Protein AF-A0A251TGL2-F1 (afdb_monomer_lite)

Organism: Helianthus annuus (NCBI:txid4232)

Structure (mmCIF, N/CA/C/O backbone):
data_AF-A0A251TGL2-F1
#
_entry.id   AF-A0A251TGL2-F1
#
loop_
_atom_site.group_PDB
_atom_site.id
_atom_site.type_symbol
_atom_site.label_atom_id
_atom_site.label_alt_id
_atom_site.label_comp_id
_atom_site.label_asym_id
_atom_site.label_entity_id
_atom_site.label_seq_id
_atom_site.pdbx_PDB_ins_code
_atom_site.Cartn_x
_atom_site.Cartn_y
_atom_site.Cartn_z
_atom_site.occupancy
_atom_site.B_iso_or_equiv
_atom_site.auth_seq_id
_atom_site.auth_comp_id
_atom_site.auth_asym_id
_atom_site.auth_atom_id
_atom_site.pdbx_PDB_model_num
ATOM 1 N N . MET A 1 1 ? -8.179 8.250 14.238 1.00 62.19 1 MET A N 1
ATOM 2 C CA . MET A 1 1 ? -9.215 8.355 15.293 1.00 62.19 1 MET A CA 1
ATOM 3 C C . MET A 1 1 ? -10.499 8.776 14.614 1.00 62.19 1 MET A C 1
ATOM 5 O O . MET A 1 1 ? -10.402 9.559 13.683 1.00 62.19 1 MET A O 1
ATOM 9 N N . MET A 1 2 ? -11.648 8.251 15.041 1.00 81.25 2 MET A N 1
ATOM 10 C CA . MET A 1 2 ? -12.937 8.685 14.493 1.00 81.25 2 MET A CA 1
ATOM 11 C C . MET A 1 2 ? -13.256 10.126 14.936 1.00 81.25 2 MET A C 1
ATOM 13 O O . MET A 1 2 ? -12.624 10.631 15.867 1.00 81.25 2 MET A O 1
ATOM 17 N N . ASN A 1 3 ? -14.250 10.773 14.320 1.00 84.31 3 ASN A N 1
AT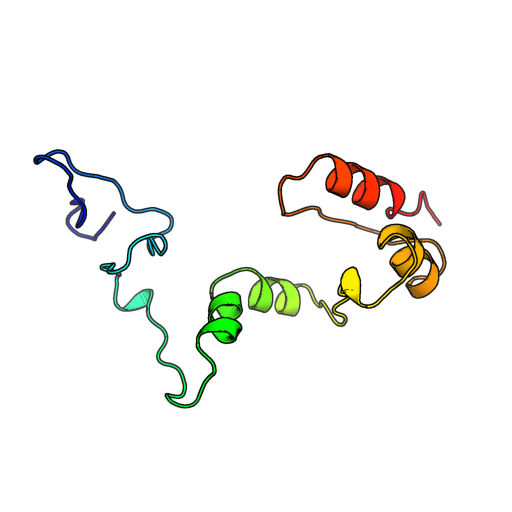OM 18 C CA . ASN A 1 3 ? -14.673 12.150 14.649 1.00 84.31 3 ASN A CA 1
ATOM 19 C C . ASN A 1 3 ? -14.965 12.381 16.145 1.00 84.31 3 ASN A C 1
ATOM 21 O O . ASN A 1 3 ? -14.749 13.474 16.661 1.00 84.31 3 ASN A O 1
ATOM 25 N N . ASP A 1 4 ? -15.405 11.348 16.868 1.00 91.50 4 ASP A N 1
ATOM 26 C CA . ASP A 1 4 ? -15.658 11.395 18.314 1.00 91.50 4 ASP A CA 1
ATOM 27 C C . ASP A 1 4 ? -14.404 11.175 19.181 1.00 91.50 4 ASP A C 1
ATOM 29 O O . ASP A 1 4 ? -14.510 11.042 20.401 1.00 91.50 4 ASP A O 1
ATOM 33 N N . LYS A 1 5 ? -13.220 11.102 18.562 1.00 86.75 5 LYS A N 1
ATOM 34 C CA . LYS A 1 5 ? -11.919 10.803 19.185 1.00 86.75 5 LYS A CA 1
ATOM 35 C C . LYS A 1 5 ? -11.875 9.474 19.949 1.00 86.75 5 LYS A C 1
ATOM 37 O O . LYS A 1 5 ? -10.952 9.247 20.730 1.00 86.75 5 LYS A O 1
ATOM 42 N N . LYS A 1 6 ? -12.829 8.568 19.720 1.00 90.62 6 LYS A N 1
ATOM 43 C CA . LYS A 1 6 ? -12.847 7.236 20.338 1.00 90.62 6 LYS A CA 1
ATOM 44 C C . LYS A 1 6 ? -12.359 6.178 19.353 1.00 90.62 6 LYS A C 1
ATOM 46 O O . LYS A 1 6 ? -12.411 6.348 18.133 1.00 90.62 6 LYS A O 1
ATOM 51 N N . SER A 1 7 ? -11.890 5.056 19.896 1.00 93.06 7 SER A N 1
ATOM 52 C CA . SER A 1 7 ? -11.612 3.868 19.092 1.00 93.06 7 SER A CA 1
ATOM 53 C C . SER A 1 7 ? -12.877 3.037 18.851 1.00 93.06 7 SER A C 1
ATOM 55 O O . SER A 1 7 ? -13.906 3.223 19.503 1.00 93.06 7 SER A O 1
ATOM 57 N N . ARG A 1 8 ? -12.789 2.124 17.884 1.00 95.62 8 ARG A N 1
ATOM 58 C CA . ARG A 1 8 ? -13.757 1.050 17.618 1.00 95.62 8 ARG A CA 1
ATOM 59 C C . ARG A 1 8 ? -13.174 -0.337 17.895 1.00 95.62 8 ARG A C 1
ATOM 61 O O . ARG A 1 8 ? -13.862 -1.328 17.706 1.00 95.62 8 ARG A O 1
ATOM 68 N N . PHE A 1 9 ? -11.935 -0.386 18.377 1.00 95.88 9 PHE A N 1
ATOM 69 C CA . PHE A 1 9 ? -11.250 -1.602 18.786 1.00 95.88 9 PHE A CA 1
ATOM 70 C C . PHE A 1 9 ? -10.939 -1.541 20.278 1.00 95.88 9 PHE A C 1
ATOM 72 O O . PHE A 1 9 ? -10.505 -0.504 20.792 1.00 95.88 9 PHE A O 1
ATOM 79 N N . SER A 1 10 ? -11.131 -2.659 20.966 1.00 95.88 10 SER A N 1
ATOM 80 C CA . SER A 1 10 ? -10.698 -2.848 22.345 1.00 95.88 10 SER A CA 1
ATOM 81 C C . SER A 1 10 ? -10.367 -4.314 22.602 1.00 95.88 10 SER A C 1
ATOM 83 O O . SER A 1 10 ? -10.940 -5.210 21.984 1.00 95.88 10 SER A O 1
ATOM 85 N N . VAL A 1 11 ? -9.441 -4.558 23.525 1.00 96.00 11 VAL A N 1
ATOM 86 C CA . VAL A 1 11 ? -9.136 -5.893 24.055 1.00 96.00 11 VAL A CA 1
ATOM 87 C C . VAL A 1 11 ? -9.139 -5.784 25.571 1.00 96.00 11 VAL A C 1
ATOM 89 O O . VAL A 1 11 ? -8.472 -4.920 26.131 1.00 96.00 11 VAL A O 1
ATOM 92 N N . GLY A 1 12 ? -9.949 -6.606 26.243 1.00 95.00 12 GLY A N 1
ATOM 93 C CA . GLY A 1 12 ? -10.071 -6.568 27.707 1.00 95.00 12 GLY A CA 1
ATOM 94 C C . GLY A 1 12 ? -10.535 -5.215 28.265 1.00 95.00 12 GLY A C 1
ATOM 95 O O . GLY A 1 12 ? -10.163 -4.847 29.371 1.00 95.00 12 GLY A O 1
ATOM 96 N N . GLY A 1 13 ? -11.299 -4.438 27.490 1.00 93.56 13 GLY A N 1
ATOM 97 C CA . GLY A 1 13 ? -11.720 -3.083 27.866 1.00 93.56 13 GLY A CA 1
ATOM 98 C C . GLY A 1 13 ? -10.675 -1.992 27.606 1.00 93.56 13 GLY A C 1
ATOM 99 O O . GLY A 1 13 ? -11.010 -0.810 27.667 1.00 93.56 13 GLY A O 1
ATOM 100 N N . THR A 1 14 ? -9.443 -2.349 27.238 1.00 95.12 14 THR A N 1
ATOM 101 C CA . THR A 1 14 ? -8.410 -1.391 26.831 1.00 95.12 14 THR A CA 1
ATOM 102 C C . THR A 1 14 ? -8.584 -1.015 25.354 1.00 95.12 14 THR A C 1
ATOM 104 O O . THR A 1 14 ? -8.613 -1.911 24.507 1.00 95.12 14 THR A O 1
ATOM 107 N N . PRO A 1 15 ? -8.701 0.279 25.000 1.00 95.12 15 PRO A N 1
ATOM 108 C CA . PRO A 1 15 ? -8.819 0.712 23.608 1.00 95.12 15 PRO A CA 1
ATOM 109 C C . PRO A 1 15 ? -7.554 0.425 22.786 1.00 95.12 15 PRO A C 1
ATOM 111 O O . PRO A 1 15 ? -6.444 0.696 23.239 1.00 95.12 15 PRO A O 1
ATOM 114 N N . ILE A 1 16 ? -7.728 -0.041 21.548 1.00 94.81 16 ILE A N 1
ATOM 115 C CA . ILE A 1 16 ? -6.654 -0.184 20.549 1.00 94.81 16 ILE A CA 1
ATOM 116 C C . ILE A 1 16 ? -6.828 0.914 19.508 1.00 94.81 16 ILE A C 1
ATOM 118 O O . ILE A 1 16 ? -7.925 1.092 18.996 1.00 94.81 16 ILE A O 1
ATOM 122 N N . TYR A 1 17 ? -5.786 1.671 19.179 1.00 92.62 17 TYR A N 1
ATOM 123 C CA . TYR A 1 17 ? -5.909 2.771 18.220 1.00 92.62 17 TYR A CA 1
ATOM 124 C C . TYR A 1 17 ? -6.045 2.288 16.773 1.00 92.62 17 TYR A C 1
ATOM 126 O O . TYR A 1 17 ? -5.516 1.254 16.382 1.00 92.62 17 TYR A O 1
ATOM 134 N N . HIS A 1 18 ? -6.747 3.087 15.969 1.00 91.81 18 HIS A N 1
ATOM 135 C CA . HIS A 1 18 ? -6.817 2.900 14.520 1.00 91.81 18 HIS A CA 1
ATOM 136 C C . HIS A 1 18 ? -5.498 3.288 13.851 1.00 91.81 18 HIS A C 1
ATOM 138 O O . HIS A 1 18 ? -4.887 4.284 14.245 1.00 91.81 18 HIS A O 1
ATOM 144 N N . PHE A 1 19 ? -5.128 2.577 12.787 1.00 90.06 19 PHE A N 1
ATOM 145 C CA . PHE A 1 19 ? -3.973 2.892 11.944 1.00 90.06 19 PHE A CA 1
ATOM 146 C C . PHE A 1 19 ? -4.436 3.382 10.569 1.00 90.06 19 PHE A C 1
ATOM 148 O O . PHE A 1 19 ? -5.348 2.796 9.984 1.00 90.06 19 PHE A O 1
ATOM 155 N N . THR A 1 20 ? -3.858 4.500 10.108 1.00 90.00 20 THR A N 1
ATOM 156 C CA . THR A 1 20 ? -4.122 5.146 8.799 1.00 90.00 20 THR A CA 1
ATOM 157 C C . THR A 1 20 ? -5.602 5.317 8.422 1.00 90.00 20 THR A C 1
ATOM 159 O O . THR A 1 20 ? -5.940 5.428 7.252 1.00 90.00 20 THR A O 1
ATOM 162 N N . GLY A 1 21 ? -6.509 5.333 9.406 1.00 86.88 21 GLY A N 1
ATOM 163 C CA . GLY A 1 21 ? -7.953 5.469 9.183 1.00 86.88 21 GLY A CA 1
ATOM 164 C C . GLY A 1 21 ? -8.656 4.223 8.628 1.00 86.88 21 GLY A C 1
ATOM 165 O O . GLY A 1 21 ? -9.870 4.264 8.468 1.00 86.88 21 GLY A O 1
ATOM 166 N N . THR A 1 22 ? -7.936 3.121 8.386 1.00 90.12 22 THR A N 1
ATOM 167 C CA . THR A 1 22 ? -8.488 1.905 7.755 1.00 90.12 22 THR A CA 1
ATOM 168 C C . THR A 1 22 ? -8.391 0.669 8.642 1.00 90.12 22 THR A C 1
ATOM 170 O O . THR A 1 22 ? -9.359 -0.082 8.744 1.00 90.12 22 THR A O 1
ATOM 173 N N . SER A 1 23 ? -7.261 0.467 9.330 1.00 92.94 23 SER A N 1
ATOM 174 C CA . SER A 1 23 ? -7.034 -0.667 10.240 1.00 92.94 23 SER A CA 1
ATOM 175 C C . SER A 1 23 ? -7.344 -2.039 9.607 1.00 92.94 23 SER A C 1
ATOM 177 O O . SER A 1 23 ? -8.051 -2.858 10.191 1.00 92.94 23 SER A O 1
ATOM 179 N N . THR A 1 24 ? -6.831 -2.294 8.399 1.00 92.12 24 THR A N 1
ATOM 180 C CA . THR A 1 24 ? -7.193 -3.461 7.564 1.00 92.12 24 THR A CA 1
ATOM 181 C C . THR A 1 24 ? -6.719 -4.820 8.090 1.00 92.12 24 THR A C 1
ATOM 183 O O . THR A 1 24 ? -7.155 -5.851 7.589 1.00 92.12 24 THR A O 1
ATOM 186 N N . PHE A 1 25 ? -5.870 -4.862 9.122 1.00 93.38 25 PHE A N 1
ATOM 187 C CA . PHE A 1 25 ? -5.380 -6.103 9.746 1.00 93.38 25 PHE A CA 1
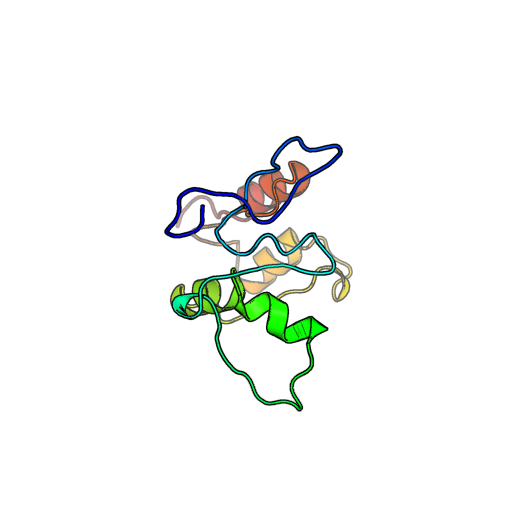ATOM 188 C C . PHE A 1 25 ? -6.342 -6.681 10.799 1.00 93.38 25 PHE A C 1
ATOM 190 O O . PHE A 1 25 ? -5.927 -7.309 11.770 1.00 93.38 25 PHE A O 1
ATOM 197 N N . SER A 1 26 ? -7.640 -6.466 10.605 1.00 91.75 26 SER A N 1
ATOM 198 C CA . SER A 1 26 ? -8.728 -7.039 11.390 1.00 91.75 26 SER A CA 1
ATOM 199 C C . SER A 1 26 ? -9.789 -7.560 10.426 1.00 91.75 26 SER A C 1
ATOM 201 O O . SER A 1 26 ? -10.048 -6.938 9.399 1.00 91.75 26 SER A O 1
ATOM 203 N N . GLN A 1 27 ? -10.437 -8.680 10.763 1.00 93.81 27 GLN A N 1
ATOM 204 C CA . GLN A 1 27 ? -11.520 -9.245 9.940 1.00 93.81 27 GLN A CA 1
ATOM 205 C C . GLN A 1 27 ? -12.683 -8.261 9.747 1.00 93.81 27 GLN A C 1
ATOM 207 O O . GLN A 1 27 ? -13.376 -8.311 8.735 1.00 93.81 27 GLN A O 1
ATOM 212 N N . TYR A 1 28 ? -12.878 -7.361 10.712 1.00 95.25 28 TYR A N 1
ATOM 213 C CA . TYR A 1 28 ? -13.855 -6.282 10.652 1.00 95.25 28 TYR A CA 1
ATOM 214 C C . TYR A 1 28 ? -13.191 -4.971 11.050 1.00 95.25 28 TYR A C 1
ATOM 216 O O . 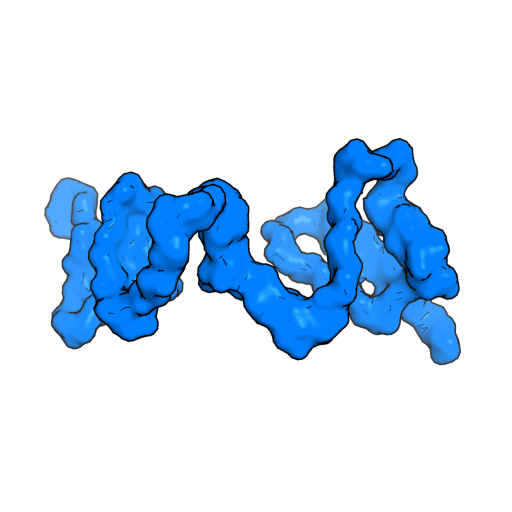TYR A 1 28 ? -12.400 -4.924 11.994 1.00 95.25 28 TYR A O 1
ATOM 224 N N . THR A 1 29 ? -13.544 -3.897 10.357 1.00 95.62 29 THR A N 1
ATOM 225 C CA . THR A 1 29 ? -13.088 -2.544 10.669 1.00 95.62 29 THR A CA 1
ATOM 226 C C . THR A 1 29 ? -14.242 -1.557 10.538 1.00 95.62 29 THR A C 1
ATOM 228 O O . THR A 1 29 ? -15.261 -1.848 9.912 1.00 95.62 29 THR A O 1
ATOM 231 N N . VAL A 1 30 ? -14.085 -0.390 11.154 1.00 95.06 30 VAL A N 1
ATOM 232 C CA . VAL A 1 30 ? -15.027 0.726 11.069 1.00 95.06 30 VAL A CA 1
ATOM 233 C C . VAL A 1 30 ? -14.257 1.922 10.538 1.00 95.06 30 VAL A C 1
ATOM 235 O O . VAL A 1 30 ? -13.277 2.344 11.151 1.00 95.06 30 VAL A O 1
ATOM 238 N N . VAL A 1 31 ? -14.710 2.459 9.412 1.00 92.94 31 VAL A N 1
ATOM 239 C CA . VAL A 1 31 ? -14.064 3.563 8.696 1.00 92.94 31 VAL A CA 1
ATOM 240 C C . VAL A 1 31 ? -15.044 4.717 8.505 1.00 92.94 31 VAL A C 1
ATOM 242 O O . VAL A 1 31 ? -16.255 4.534 8.640 1.00 92.94 31 VAL A O 1
ATOM 245 N N . HIS A 1 32 ? -14.518 5.902 8.197 1.00 91.81 32 HIS A N 1
ATOM 246 C CA . HIS A 1 32 ? -15.350 7.008 7.737 1.00 91.81 32 HIS A CA 1
ATOM 247 C C . HIS A 1 32 ? -15.878 6.726 6.328 1.00 91.81 32 HIS A C 1
ATOM 249 O O . HIS A 1 32 ? -15.207 6.073 5.530 1.00 91.81 32 HIS A O 1
ATOM 255 N N . ASP A 1 33 ? -17.067 7.233 6.023 1.00 91.88 33 ASP A N 1
ATOM 256 C CA . ASP A 1 33 ? -17.682 7.160 4.695 1.00 91.88 33 ASP A CA 1
ATOM 257 C C . ASP A 1 33 ? -16.795 7.786 3.609 1.00 91.88 33 ASP A C 1
ATOM 259 O O . ASP A 1 33 ? -16.645 7.206 2.536 1.00 91.88 33 ASP A O 1
ATOM 263 N N . GLU A 1 34 ? -16.112 8.889 3.923 1.00 91.00 34 GLU A N 1
ATOM 264 C CA . GLU A 1 34 ? -15.117 9.532 3.049 1.00 91.00 34 GLU A CA 1
ATOM 265 C C . GLU A 1 34 ? -13.912 8.633 2.707 1.00 91.00 34 GLU A C 1
ATOM 267 O O . GLU A 1 34 ? -13.223 8.861 1.717 1.00 91.00 34 GLU A O 1
ATOM 272 N N . SER A 1 35 ? -13.655 7.594 3.509 1.00 89.62 35 SER A N 1
ATOM 273 C CA . SER A 1 35 ? -12.579 6.618 3.284 1.00 89.62 35 SER A CA 1
ATOM 274 C C . SER A 1 35 ? -13.043 5.385 2.497 1.00 89.62 35 SER A C 1
ATOM 276 O O . SER A 1 35 ? -12.268 4.443 2.323 1.00 89.62 35 SER A O 1
ATOM 278 N N . VAL A 1 36 ? -14.300 5.352 2.036 1.00 91.88 36 VAL A N 1
ATOM 279 C CA . VAL A 1 36 ? -14.880 4.216 1.310 1.00 91.88 36 VAL A CA 1
ATOM 280 C C . VAL A 1 36 ? -15.108 4.582 -0.149 1.00 91.88 36 VAL A C 1
ATOM 282 O O . VAL A 1 36 ? -15.851 5.500 -0.477 1.00 91.88 36 VAL A O 1
ATOM 285 N N . THR A 1 37 ? -14.535 3.787 -1.049 1.00 92.56 37 THR A N 1
ATOM 286 C CA . THR A 1 37 ? -14.858 3.841 -2.478 1.00 92.56 37 THR A CA 1
ATOM 287 C C . THR A 1 37 ? -15.624 2.586 -2.870 1.00 92.56 37 THR A C 1
ATOM 289 O O . THR A 1 37 ? -15.137 1.468 -2.701 1.00 92.56 37 THR A O 1
ATOM 292 N N . LYS A 1 38 ? -16.834 2.760 -3.407 1.00 93.38 38 LYS A N 1
ATOM 293 C CA . LYS A 1 38 ? -17.611 1.652 -3.968 1.00 93.38 38 LYS A CA 1
ATOM 294 C C . LYS A 1 38 ? -16.989 1.214 -5.295 1.00 93.38 38 LYS A C 1
ATOM 296 O O . LYS A 1 38 ? -16.800 2.036 -6.186 1.00 93.38 38 LYS A O 1
ATOM 301 N N . ILE A 1 39 ? -16.730 -0.082 -5.433 1.00 94.06 39 ILE A N 1
ATOM 302 C CA . ILE A 1 39 ? -16.187 -0.691 -6.654 1.00 94.06 39 ILE A CA 1
ATOM 303 C C . ILE A 1 39 ? -17.212 -1.617 -7.322 1.00 94.06 39 ILE A C 1
ATOM 305 O O . ILE A 1 39 ? -18.270 -1.903 -6.755 1.00 94.06 39 ILE A O 1
ATOM 309 N N . ASP A 1 40 ? -16.896 -2.082 -8.533 1.00 95.38 40 ASP A N 1
ATOM 310 C CA . ASP A 1 40 ? -17.687 -3.094 -9.240 1.00 95.38 40 ASP A CA 1
ATOM 311 C C . ASP A 1 40 ? -17.770 -4.387 -8.399 1.00 95.38 40 ASP A C 1
ATOM 313 O O . ASP A 1 40 ? -16.727 -4.919 -8.007 1.00 95.38 40 ASP A O 1
ATOM 317 N N . PRO A 1 41 ? -18.974 -4.930 -8.128 1.00 95.56 41 PRO A N 1
ATOM 318 C CA . PRO A 1 41 ? -19.131 -6.174 -7.371 1.00 95.56 41 PRO A CA 1
ATOM 319 C C . PRO A 1 41 ? -18.478 -7.404 -8.027 1.00 95.56 41 PRO A C 1
ATOM 321 O O . PRO A 1 41 ? -18.293 -8.413 -7.352 1.00 95.56 41 PRO A O 1
ATOM 324 N N . LYS A 1 42 ? -18.135 -7.350 -9.320 1.00 95.31 42 LYS A N 1
ATOM 325 C CA . LYS A 1 42 ? -17.424 -8.418 -10.046 1.00 95.31 42 LYS A CA 1
ATOM 326 C C . LYS A 1 42 ? -15.899 -8.303 -9.959 1.00 95.31 42 LYS A C 1
ATOM 328 O O . LYS A 1 42 ? -15.193 -9.152 -10.503 1.00 95.31 42 LYS A O 1
ATOM 333 N N . ALA A 1 43 ? -15.370 -7.252 -9.336 1.00 90.94 43 ALA A N 1
ATOM 334 C CA . ALA A 1 43 ? -13.933 -7.057 -9.226 1.00 90.94 43 ALA A CA 1
ATOM 335 C C . ALA A 1 43 ? -13.280 -8.114 -8.314 1.00 90.94 43 ALA A C 1
ATOM 337 O O . ALA A 1 43 ? -13.824 -8.506 -7.284 1.00 90.94 43 ALA A O 1
ATOM 338 N N . HIS A 1 44 ? -12.071 -8.550 -8.670 1.00 91.19 44 HIS A N 1
ATOM 339 C CA . HIS A 1 44 ? -11.311 -9.520 -7.881 1.00 91.19 44 HIS A CA 1
ATOM 340 C C . HIS A 1 44 ? -10.717 -8.838 -6.641 1.00 91.19 44 HIS A C 1
ATOM 342 O O . HIS A 1 44 ? -9.713 -8.128 -6.752 1.00 91.19 44 HIS A O 1
ATOM 348 N N . LEU A 1 45 ? -11.320 -9.062 -5.468 1.00 85.62 45 LEU A N 1
ATOM 349 C CA . LEU A 1 45 ? -10.975 -8.378 -4.210 1.00 85.62 45 LEU A CA 1
ATOM 350 C C . LEU A 1 45 ? -9.488 -8.490 -3.828 1.00 85.62 45 LEU A C 1
ATOM 352 O O . LEU A 1 45 ? -8.894 -7.516 -3.370 1.00 85.62 45 LEU A O 1
ATOM 356 N N . GLU A 1 46 ? -8.866 -9.636 -4.104 1.00 82.50 46 GLU A N 1
ATOM 357 C CA . GLU A 1 46 ? -7.444 -9.895 -3.824 1.00 82.50 46 GLU A CA 1
ATOM 358 C C . GLU A 1 46 ? -6.477 -9.051 -4.666 1.00 82.50 46 GLU A C 1
ATOM 360 O O . GLU A 1 46 ? -5.318 -8.892 -4.297 1.00 82.50 46 GLU A O 1
ATOM 365 N N . LYS A 1 47 ? -6.931 -8.508 -5.802 1.00 81.19 47 LYS A N 1
ATOM 366 C CA . LYS A 1 47 ? -6.109 -7.660 -6.681 1.00 81.19 47 LYS A CA 1
ATOM 367 C C . LYS A 1 47 ? -6.403 -6.182 -6.473 1.00 81.19 47 LYS A C 1
ATOM 369 O O . LYS A 1 47 ? -5.490 -5.361 -6.449 1.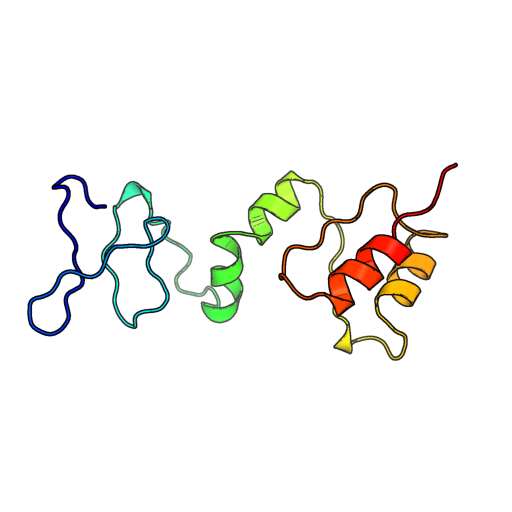00 81.19 47 LYS A O 1
ATOM 374 N N . VAL A 1 48 ? -7.678 -5.831 -6.317 1.00 85.25 48 VAL A N 1
ATOM 375 C CA . VAL A 1 48 ? -8.099 -4.428 -6.163 1.00 85.25 48 VAL A CA 1
ATOM 376 C C . VAL A 1 48 ? -7.694 -3.822 -4.824 1.00 85.25 48 VAL A C 1
ATOM 378 O O . VAL A 1 48 ? -7.617 -2.603 -4.732 1.00 85.25 48 VAL A O 1
ATOM 381 N N . CYS A 1 49 ? -7.367 -4.627 -3.809 1.00 83.06 49 CYS A N 1
ATOM 382 C CA . CYS A 1 49 ? -6.823 -4.118 -2.548 1.00 83.06 49 CYS A CA 1
ATOM 383 C C . CYS A 1 49 ? -5.520 -3.315 -2.745 1.00 83.06 49 CYS A C 1
ATOM 385 O O . CYS A 1 49 ? -5.270 -2.362 -2.008 1.00 83.06 49 CYS A O 1
ATOM 387 N N . LEU A 1 50 ? -4.737 -3.621 -3.789 1.00 83.81 50 LEU A N 1
ATOM 388 C CA . LEU A 1 50 ? -3.521 -2.883 -4.154 1.00 83.81 50 LEU A CA 1
ATOM 389 C C . LEU A 1 50 ? -3.813 -1.445 -4.613 1.00 83.81 50 LEU A C 1
ATOM 391 O O . LEU A 1 50 ? -2.934 -0.582 -4.550 1.00 83.81 50 LEU A O 1
ATOM 395 N N . LEU A 1 51 ? -5.052 -1.170 -5.040 1.00 85.75 51 LEU A N 1
ATOM 396 C CA . LEU A 1 51 ? -5.508 0.170 -5.404 1.00 85.75 51 LEU A CA 1
ATOM 397 C C . LEU A 1 51 ? -5.720 1.079 -4.186 1.00 85.75 51 LEU A C 1
ATOM 399 O O . LEU A 1 51 ? -5.897 2.275 -4.362 1.00 85.75 51 LEU A O 1
ATOM 403 N N . GLY A 1 52 ? -5.695 0.553 -2.959 1.00 83.00 52 GLY A N 1
ATOM 404 C CA . GLY A 1 52 ? -5.861 1.365 -1.749 1.00 83.00 52 GLY A CA 1
ATOM 405 C C . GLY A 1 52 ? -4.614 2.148 -1.323 1.00 83.00 52 GLY A C 1
ATOM 406 O O . GLY A 1 52 ? -4.696 2.933 -0.384 1.00 83.00 52 GLY A O 1
ATOM 407 N N . CYS A 1 53 ? -3.456 1.912 -1.952 1.00 83.62 53 CYS A N 1
ATOM 408 C CA . CYS A 1 53 ? -2.201 2.569 -1.580 1.00 83.62 53 CYS A CA 1
ATOM 409 C C . CYS A 1 53 ? -1.237 2.692 -2.774 1.00 83.62 53 CYS A C 1
ATOM 411 O O . CYS A 1 53 ? -1.308 3.657 -3.524 1.00 83.62 53 CYS A O 1
ATOM 413 N N . GLY A 1 54 ? -0.347 1.716 -2.977 1.00 77.25 54 GLY A N 1
ATOM 414 C CA . GLY A 1 54 ? 0.829 1.894 -3.833 1.00 77.25 54 GLY A CA 1
ATOM 415 C C . GLY A 1 54 ? 0.558 2.012 -5.335 1.00 77.25 54 GLY A C 1
ATOM 416 O O . GLY A 1 54 ? 1.284 2.728 -6.014 1.00 77.25 54 GLY A O 1
ATOM 417 N N . VAL A 1 55 ? -0.466 1.344 -5.880 1.00 82.25 55 VAL A N 1
ATOM 418 C CA . VAL A 1 55 ? -0.667 1.295 -7.344 1.00 82.25 55 VAL A CA 1
ATOM 419 C C . VAL A 1 55 ? -1.134 2.629 -7.944 1.00 82.25 55 VAL A C 1
ATOM 421 O O . VAL A 1 55 ? -0.559 3.028 -8.955 1.00 82.25 55 VAL A O 1
ATOM 424 N N . PRO A 1 56 ? -2.138 3.342 -7.394 1.00 82.06 56 PRO A N 1
ATOM 425 C CA . PRO A 1 56 ? -2.534 4.646 -7.920 1.00 82.06 56 PRO A CA 1
ATOM 426 C C . PRO A 1 56 ? -1.401 5.658 -7.816 1.00 82.06 56 PRO A C 1
ATOM 428 O O . PRO A 1 56 ? -1.088 6.306 -8.805 1.00 82.06 56 PRO A O 1
ATOM 431 N N . THR A 1 57 ? -0.712 5.705 -6.671 1.00 81.62 57 THR A N 1
ATOM 432 C CA . THR A 1 57 ? 0.458 6.570 -6.502 1.00 81.62 57 THR A CA 1
ATOM 433 C C . THR A 1 57 ? 1.529 6.236 -7.537 1.00 81.62 57 THR A C 1
ATOM 435 O O . THR A 1 57 ? 1.982 7.127 -8.239 1.00 81.62 57 THR A O 1
ATOM 438 N N . ALA A 1 58 ? 1.881 4.961 -7.722 1.00 78.06 58 ALA A N 1
ATOM 439 C CA . ALA A 1 58 ? 2.836 4.550 -8.751 1.00 78.06 58 ALA A CA 1
ATOM 440 C C . ALA A 1 58 ? 2.421 5.012 -10.161 1.00 78.06 58 ALA A C 1
ATOM 442 O O . ALA A 1 58 ? 3.254 5.517 -10.911 1.00 78.06 58 ALA A O 1
ATOM 443 N N . LYS A 1 59 ? 1.135 4.898 -10.515 1.00 82.62 59 LYS A N 1
ATOM 444 C CA . LYS A 1 59 ? 0.623 5.396 -11.801 1.00 82.62 59 LYS A CA 1
ATOM 445 C C . LYS A 1 59 ? 0.755 6.912 -11.937 1.00 82.62 59 LYS A C 1
ATOM 447 O O . LYS A 1 59 ? 1.173 7.368 -12.996 1.00 82.62 59 LYS A O 1
ATOM 452 N N . ASP A 1 60 ? 0.454 7.672 -10.888 1.00 83.25 60 ASP A N 1
ATOM 453 C CA . ASP A 1 60 ? 0.604 9.134 -10.888 1.00 83.25 60 ASP A CA 1
ATOM 454 C C . ASP A 1 60 ? 2.077 9.559 -11.013 1.00 83.25 60 ASP A C 1
ATOM 456 O O . ASP A 1 60 ? 2.386 10.558 -11.659 1.00 83.25 60 ASP A O 1
ATOM 460 N N . PHE A 1 61 ? 2.999 8.760 -10.468 1.00 79.56 61 PHE A N 1
ATOM 461 C CA . PHE A 1 61 ? 4.445 8.905 -10.673 1.00 79.56 61 PHE A CA 1
ATOM 462 C C . PHE A 1 61 ? 4.920 8.463 -12.071 1.00 79.56 61 PHE A C 1
ATOM 464 O O . PHE A 1 61 ? 6.110 8.554 -12.367 1.00 79.56 61 PHE A O 1
ATOM 471 N N . GLY A 1 62 ? 4.016 8.004 -12.942 1.00 85.25 62 GLY A N 1
ATOM 472 C CA . GLY A 1 62 ? 4.331 7.614 -14.313 1.00 85.25 62 GLY A CA 1
ATOM 473 C C . GLY A 1 62 ? 4.928 6.214 -14.448 1.00 85.25 62 GLY A C 1
ATOM 474 O O . GLY A 1 62 ? 5.610 5.951 -15.434 1.00 85.25 62 GLY A O 1
ATOM 475 N N . VAL A 1 63 ? 4.693 5.305 -13.493 1.00 84.25 63 VAL A N 1
ATOM 476 C CA . VAL A 1 63 ? 5.131 3.905 -13.625 1.00 84.25 63 VAL A CA 1
ATOM 477 C C . VAL A 1 63 ? 4.436 3.252 -14.822 1.00 84.25 63 VAL A C 1
ATOM 479 O O . VAL A 1 63 ? 3.211 3.118 -14.852 1.00 84.25 63 VAL A O 1
ATOM 482 N N . THR A 1 64 ? 5.235 2.825 -15.799 1.00 86.81 64 THR A N 1
ATOM 483 C CA . THR A 1 64 ? 4.768 2.203 -17.047 1.00 86.81 64 THR A CA 1
ATOM 484 C C . THR A 1 64 ? 4.888 0.683 -17.053 1.00 86.81 64 THR A C 1
ATOM 486 O O . THR A 1 64 ? 4.136 0.023 -17.761 1.00 86.81 64 THR A O 1
ATOM 489 N N . GLU A 1 65 ? 5.803 0.126 -16.260 1.00 85.81 65 GLU A N 1
ATOM 490 C CA . GLU A 1 65 ? 6.196 -1.284 -16.314 1.00 85.81 65 GLU A CA 1
ATOM 491 C C . GLU A 1 65 ? 6.126 -1.940 -14.931 1.00 85.81 65 GLU A C 1
ATOM 493 O O . GLU A 1 65 ? 6.434 -1.320 -13.911 1.00 85.81 65 GLU A O 1
ATOM 498 N N . PHE A 1 66 ? 5.755 -3.221 -14.903 1.00 87.81 66 PHE A N 1
ATOM 499 C CA . PHE A 1 66 ? 5.789 -4.059 -13.704 1.00 87.81 66 PHE A CA 1
ATOM 500 C C . PHE A 1 66 ? 6.669 -5.277 -13.966 1.00 87.81 66 PHE A C 1
ATOM 502 O O . PHE A 1 66 ? 6.416 -6.039 -14.894 1.00 87.81 66 PHE A O 1
ATOM 509 N N . VAL A 1 67 ? 7.669 -5.486 -13.111 1.00 88.62 67 VAL A N 1
ATOM 510 C CA . VAL A 1 67 ? 8.597 -6.619 -13.204 1.00 88.62 67 VAL A CA 1
ATOM 511 C C . VAL A 1 67 ? 8.416 -7.503 -11.979 1.00 88.62 67 VAL A C 1
ATOM 513 O O . VAL A 1 67 ? 8.573 -7.051 -10.844 1.00 88.62 67 VAL A O 1
ATOM 516 N N . ASN A 1 68 ? 8.079 -8.771 -12.198 1.00 90.06 68 ASN A N 1
ATOM 517 C CA . ASN A 1 68 ? 7.964 -9.763 -11.138 1.00 90.06 68 ASN A CA 1
ATOM 518 C C . ASN A 1 68 ? 9.253 -10.604 -11.088 1.00 90.06 68 ASN A C 1
ATOM 520 O O . ASN A 1 68 ? 9.529 -11.331 -12.039 1.00 90.06 68 ASN A O 1
ATOM 524 N N . PRO A 1 69 ? 10.018 -10.583 -9.978 1.00 87.69 69 PRO A N 1
ATOM 525 C CA . PRO A 1 69 ? 11.267 -11.338 -9.844 1.00 87.69 69 PRO A CA 1
ATOM 526 C C . PRO A 1 69 ? 11.165 -12.836 -10.153 1.00 87.69 69 PRO A C 1
ATOM 528 O O . PRO A 1 69 ? 12.161 -13.448 -10.509 1.00 87.69 69 PRO A O 1
ATOM 531 N N . LYS A 1 70 ? 9.979 -13.439 -9.991 1.00 91.00 70 LYS A N 1
ATOM 532 C CA . LYS A 1 70 ? 9.761 -14.876 -10.228 1.00 91.00 70 LYS A CA 1
ATOM 533 C C . LYS A 1 70 ? 9.688 -15.254 -11.705 1.00 91.00 70 LYS A C 1
ATOM 535 O O . LYS A 1 70 ? 9.771 -16.437 -12.013 1.00 91.00 70 LYS A O 1
ATOM 540 N N . ASP A 1 71 ? 9.531 -14.272 -12.587 1.00 94.31 71 ASP A N 1
ATOM 541 C CA . ASP A 1 71 ? 9.402 -14.496 -14.028 1.00 94.31 71 ASP A CA 1
ATOM 542 C C . ASP A 1 71 ? 10.776 -14.467 -14.732 1.00 94.31 71 ASP A C 1
ATOM 544 O O . ASP A 1 71 ? 10.856 -14.525 -15.958 1.00 94.31 71 ASP A O 1
ATOM 548 N N . HIS A 1 72 ? 11.869 -14.388 -13.960 1.00 92.00 72 HIS A N 1
ATOM 549 C CA . HIS A 1 72 ? 13.236 -14.277 -14.460 1.00 92.00 72 HIS A CA 1
ATOM 550 C C . HIS A 1 72 ? 14.203 -15.174 -13.676 1.00 92.00 72 HIS A C 1
ATOM 552 O O . HIS A 1 72 ? 14.143 -15.257 -12.453 1.00 92.00 72 HIS A O 1
ATOM 558 N N . ASP A 1 73 ? 15.164 -15.773 -14.382 1.00 94.31 73 ASP A N 1
ATOM 559 C CA . ASP A 1 73 ? 16.226 -16.589 -13.769 1.00 94.31 73 ASP A CA 1
ATOM 560 C C . ASP A 1 73 ? 17.391 -15.745 -13.220 1.00 94.31 73 ASP A C 1
ATOM 562 O O . ASP A 1 73 ? 18.215 -16.215 -12.433 1.00 94.31 73 ASP A O 1
ATOM 566 N N . LYS A 1 74 ? 17.488 -14.487 -13.662 1.00 92.62 74 LYS A N 1
ATOM 567 C CA . LYS A 1 74 ? 18.514 -13.536 -13.228 1.00 92.62 74 LYS A CA 1
ATOM 568 C C . LYS A 1 74 ? 18.051 -12.779 -11.978 1.00 92.62 74 LYS A C 1
ATOM 570 O O . LYS A 1 74 ? 16.855 -12.533 -11.825 1.00 92.62 74 LYS A O 1
ATOM 575 N N . PRO A 1 75 ? 18.982 -12.303 -11.130 1.00 90.31 75 PRO A N 1
ATOM 576 C CA . PRO A 1 75 ? 18.646 -11.351 -10.077 1.00 90.31 75 PRO A CA 1
ATOM 577 C C . PRO A 1 75 ? 17.925 -10.123 -10.649 1.00 90.31 75 PRO A C 1
ATOM 579 O O . PRO A 1 75 ? 18.343 -9.587 -11.678 1.00 90.31 75 PRO A O 1
ATOM 582 N N . THR A 1 76 ? 16.869 -9.658 -9.976 1.00 90.31 76 THR A N 1
ATOM 583 C CA . THR A 1 76 ? 15.993 -8.574 -10.458 1.00 90.31 76 THR A CA 1
ATOM 584 C C . THR A 1 76 ? 16.755 -7.307 -10.831 1.00 90.31 76 THR A C 1
ATOM 586 O O . THR A 1 76 ? 16.417 -6.655 -11.811 1.00 90.31 76 THR A O 1
ATOM 589 N N . GLN A 1 77 ? 17.813 -6.966 -10.094 1.00 88.12 77 GLN A N 1
ATOM 590 C CA . GLN A 1 77 ? 18.647 -5.813 -10.415 1.00 88.12 77 GLN A CA 1
ATOM 591 C C . GLN A 1 77 ? 19.339 -5.955 -11.776 1.00 88.12 77 GLN A C 1
ATOM 593 O O . GLN A 1 77 ? 19.401 -4.994 -12.527 1.00 88.12 77 GLN A O 1
ATOM 598 N N . GLN A 1 78 ? 19.788 -7.154 -12.152 1.00 89.25 78 GLN A N 1
ATOM 599 C CA . GLN A 1 78 ? 20.391 -7.351 -13.469 1.00 89.25 78 GLN A CA 1
ATOM 600 C C . GLN A 1 78 ? 19.335 -7.275 -14.572 1.00 89.25 78 GLN A C 1
ATOM 602 O O . GLN A 1 78 ? 19.593 -6.696 -15.619 1.00 89.25 78 GLN A O 1
ATOM 607 N N . VAL A 1 79 ? 18.139 -7.819 -14.325 1.00 91.81 79 VAL A N 1
ATOM 608 C CA . VAL A 1 79 ? 17.006 -7.696 -15.256 1.00 91.81 79 VAL A CA 1
ATOM 609 C C . VAL A 1 79 ? 16.702 -6.225 -15.524 1.00 91.81 79 VAL A C 1
ATOM 611 O O . VAL A 1 79 ? 16.588 -5.824 -16.675 1.00 91.81 79 VAL A O 1
ATOM 614 N N . LEU A 1 80 ? 16.626 -5.413 -14.471 1.00 91.69 80 LEU A N 1
ATOM 615 C CA . LEU A 1 80 ? 16.334 -3.990 -14.593 1.00 91.69 80 LEU A CA 1
ATOM 616 C C . LEU A 1 80 ? 17.478 -3.218 -15.265 1.00 91.69 80 LEU A C 1
ATOM 618 O O . LEU A 1 80 ? 17.194 -2.412 -16.138 1.00 91.69 80 LEU A O 1
ATOM 622 N N . VAL A 1 81 ? 18.747 -3.512 -14.955 1.00 91.25 81 VAL A N 1
ATOM 623 C CA . VAL A 1 81 ? 19.904 -2.933 -15.670 1.00 91.25 81 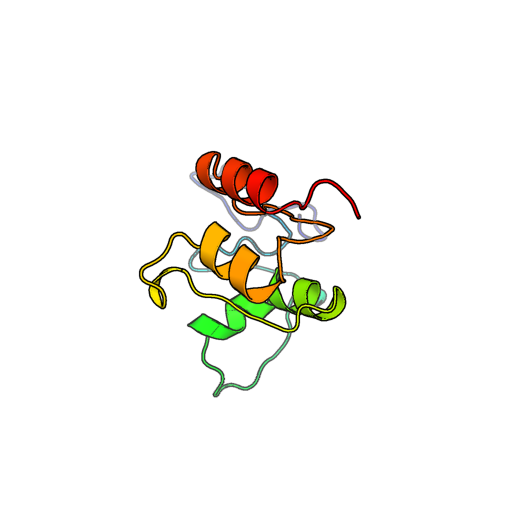VAL A CA 1
ATOM 624 C C . VAL A 1 81 ? 19.851 -3.244 -17.167 1.00 91.25 81 VAL A C 1
ATOM 626 O O . VAL A 1 81 ? 20.078 -2.348 -17.977 1.00 91.25 81 VAL A O 1
ATOM 629 N N . ASP A 1 82 ? 19.531 -4.489 -17.531 1.00 90.81 82 ASP A N 1
ATOM 630 C CA . ASP A 1 82 ? 19.407 -4.917 -18.928 1.00 90.81 82 ASP A CA 1
ATOM 631 C C . ASP A 1 82 ? 18.215 -4.214 -19.619 1.00 90.81 82 ASP A C 1
ATOM 633 O O . ASP A 1 82 ? 18.304 -3.852 -20.790 1.00 90.81 82 ASP A O 1
ATOM 637 N N . MET A 1 83 ? 17.104 -3.997 -18.901 1.00 90.38 83 MET A N 1
ATOM 638 C CA . MET A 1 83 ? 15.906 -3.314 -19.416 1.00 90.38 83 MET A CA 1
ATOM 639 C C . MET A 1 83 ? 16.095 -1.806 -19.601 1.00 90.38 83 MET A C 1
ATOM 641 O O . MET A 1 83 ? 15.450 -1.220 -20.470 1.00 90.38 83 MET A O 1
ATOM 645 N N . THR A 1 84 ? 16.927 -1.172 -18.776 1.00 90.56 84 THR A N 1
ATOM 646 C CA . THR A 1 84 ? 17.088 0.289 -18.748 1.00 90.56 84 THR A CA 1
ATOM 647 C C . THR A 1 84 ? 18.430 0.765 -19.301 1.00 90.56 84 THR A C 1
ATOM 649 O O . THR A 1 84 ? 18.761 1.937 -19.152 1.00 90.56 84 THR A O 1
ATOM 652 N N . ASP A 1 85 ? 19.182 -0.123 -19.958 1.00 89.00 85 ASP A N 1
ATOM 653 C CA . ASP A 1 85 ? 20.479 0.168 -20.584 1.00 89.00 85 ASP A CA 1
ATOM 654 C C . ASP A 1 85 ? 21.501 0.778 -19.605 1.00 89.00 85 ASP A C 1
ATOM 656 O O . ASP A 1 85 ? 22.114 1.816 -19.857 1.00 89.00 85 ASP A O 1
ATOM 660 N N . GLY A 1 86 ? 21.679 0.127 -18.449 1.00 89.19 86 GLY A N 1
ATOM 661 C CA . GLY A 1 86 ? 22.719 0.500 -17.478 1.00 89.19 86 GLY A CA 1
ATOM 662 C C . GLY A 1 86 ? 22.224 0.979 -16.112 1.00 89.19 86 GLY A C 1
ATOM 663 O O . GLY A 1 86 ? 23.043 1.408 -15.299 1.00 89.19 86 GLY A O 1
ATOM 664 N N . GLY A 1 87 ? 20.924 0.881 -15.832 1.00 89.38 87 GLY A N 1
ATOM 665 C CA . GLY A 1 87 ? 20.331 1.277 -14.550 1.00 89.38 87 GLY A CA 1
ATOM 666 C C . GLY A 1 87 ? 19.352 2.444 -14.670 1.00 89.38 87 GLY A C 1
ATOM 667 O O . GLY A 1 87 ? 18.901 2.776 -15.763 1.00 89.38 87 GLY A O 1
ATOM 668 N N . VAL A 1 88 ? 18.963 3.022 -13.538 1.00 87.75 88 VAL A N 1
ATOM 669 C CA . VAL A 1 88 ? 17.939 4.076 -13.455 1.00 87.75 88 VAL A CA 1
ATOM 670 C C . VAL A 1 88 ? 18.501 5.346 -12.824 1.00 87.75 88 VAL A C 1
ATOM 672 O O . VAL A 1 88 ? 19.386 5.276 -11.972 1.00 87.75 88 VAL A O 1
ATOM 675 N N . ASP A 1 89 ? 17.949 6.505 -13.193 1.00 89.75 89 ASP A N 1
ATOM 676 C CA . ASP A 1 89 ? 18.318 7.796 -12.589 1.00 89.75 89 ASP A CA 1
ATOM 677 C C . ASP A 1 89 ? 17.954 7.853 -11.098 1.00 89.75 89 ASP A C 1
ATOM 679 O O . ASP A 1 89 ? 18.679 8.414 -10.276 1.00 89.75 89 ASP A O 1
ATOM 683 N N . TYR A 1 90 ? 16.820 7.241 -10.749 1.00 86.19 90 TYR A N 1
ATOM 684 C CA . TYR A 1 90 ? 16.306 7.177 -9.391 1.00 86.19 90 TYR A CA 1
ATOM 685 C C . TYR A 1 90 ? 15.741 5.790 -9.113 1.00 86.19 90 TYR A C 1
ATOM 687 O O . TYR A 1 90 ? 14.958 5.251 -9.894 1.00 86.19 90 TYR A O 1
ATOM 695 N N . SER A 1 91 ? 16.090 5.235 -7.957 1.00 86.62 91 SER A N 1
ATOM 696 C CA . SER A 1 91 ? 15.502 4.003 -7.438 1.00 86.62 91 SER A CA 1
ATOM 697 C C . SER A 1 91 ? 14.994 4.234 -6.021 1.00 86.62 91 SER A C 1
ATOM 699 O O . SER A 1 91 ? 15.715 4.796 -5.194 1.00 86.62 91 SER A O 1
ATOM 701 N N . PHE A 1 92 ? 13.792 3.753 -5.719 1.00 85.06 92 PHE A N 1
ATOM 702 C CA . PHE A 1 92 ? 13.205 3.823 -4.385 1.00 85.06 92 PHE A CA 1
ATOM 703 C C . PHE A 1 92 ? 12.937 2.409 -3.876 1.00 85.06 92 PHE A C 1
ATOM 705 O O . PHE A 1 92 ? 12.383 1.579 -4.595 1.00 85.06 92 PHE A O 1
ATOM 712 N N . GLU A 1 93 ? 13.314 2.138 -2.630 1.00 84.38 93 GLU A N 1
ATOM 713 C CA . GLU A 1 93 ? 12.910 0.925 -1.925 1.00 84.38 93 GLU A CA 1
ATOM 714 C C . GLU A 1 93 ? 11.771 1.285 -0.972 1.00 84.38 93 GLU A C 1
ATOM 716 O O . GLU A 1 93 ? 11.856 2.266 -0.231 1.00 84.38 93 GLU A O 1
ATOM 721 N N . CYS A 1 94 ? 10.666 0.542 -1.047 1.00 82.12 94 CYS A N 1
ATOM 722 C CA . CYS A 1 94 ? 9.464 0.805 -0.252 1.00 82.12 94 CYS A CA 1
ATOM 723 C C . CYS A 1 94 ? 8.921 -0.472 0.411 1.00 82.12 94 CYS A C 1
ATOM 725 O O . CYS A 1 94 ? 7.717 -0.583 0.640 1.00 82.12 94 CYS A O 1
ATOM 727 N N . ILE A 1 95 ? 9.792 -1.451 0.685 1.00 83.50 95 ILE A N 1
ATOM 728 C CA . ILE A 1 95 ? 9.440 -2.712 1.366 1.00 83.50 95 ILE A CA 1
ATOM 729 C C . ILE A 1 95 ? 10.041 -2.730 2.778 1.00 83.50 95 ILE A C 1
ATOM 731 O O . ILE A 1 95 ? 9.435 -3.280 3.697 1.00 83.50 95 ILE A O 1
ATOM 735 N N . GLY A 1 96 ? 11.204 -2.107 2.975 1.00 79.50 96 GL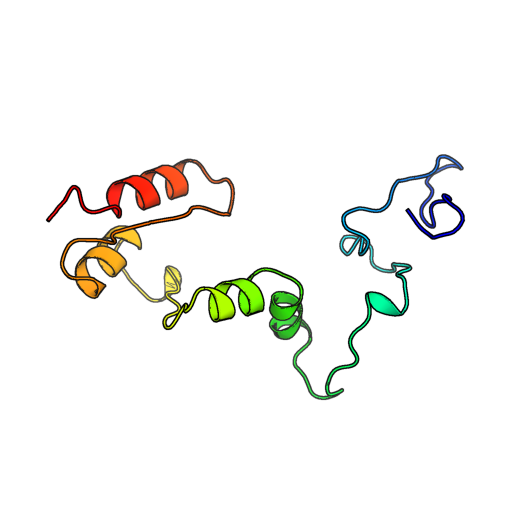Y A N 1
ATOM 736 C CA . GLY A 1 96 ? 11.949 -2.137 4.229 1.00 79.50 96 GLY A CA 1
ATOM 737 C C . GLY A 1 96 ? 12.901 -3.332 4.345 1.00 79.50 96 GLY A C 1
ATOM 738 O O . GLY A 1 96 ? 13.232 -3.734 5.460 1.00 79.50 96 GLY A O 1
ATOM 739 N N . ASN A 1 97 ? 13.346 -3.923 3.228 1.00 83.88 97 ASN A N 1
ATOM 740 C CA . ASN A 1 97 ? 14.270 -5.059 3.229 1.00 83.88 97 ASN A CA 1
ATOM 741 C C . ASN A 1 97 ? 15.696 -4.630 2.844 1.00 83.88 97 ASN A C 1
ATOM 743 O O . ASN A 1 97 ? 15.943 -4.183 1.728 1.00 83.88 97 ASN A O 1
ATOM 747 N N . VAL A 1 98 ? 16.666 -4.845 3.739 1.00 87.31 98 VAL A N 1
ATOM 748 C CA . VAL A 1 98 ? 18.063 -4.400 3.550 1.00 87.31 98 VAL A CA 1
ATOM 749 C C . VAL A 1 98 ? 18.750 -4.984 2.310 1.00 87.31 98 VAL A C 1
ATOM 751 O O . VAL A 1 98 ? 19.570 -4.309 1.688 1.00 87.31 98 VAL A O 1
ATOM 754 N N . SER A 1 99 ? 18.411 -6.212 1.908 1.00 86.56 99 SER A N 1
ATOM 755 C CA . SER A 1 99 ? 18.952 -6.818 0.687 1.00 86.56 99 SER A CA 1
ATOM 756 C C . SER A 1 99 ? 18.413 -6.122 -0.563 1.00 86.56 99 SER A C 1
ATOM 758 O O . SER A 1 99 ? 19.160 -5.912 -1.516 1.00 86.56 99 SER A O 1
ATOM 760 N N . ILE A 1 100 ? 17.144 -5.703 -0.539 1.00 86.12 100 ILE A N 1
ATOM 761 C CA . ILE A 1 100 ? 16.521 -4.959 -1.640 1.00 86.12 100 ILE A CA 1
ATOM 762 C C . ILE A 1 100 ? 16.992 -3.504 -1.656 1.00 86.12 100 ILE A C 1
ATOM 764 O O . ILE A 1 100 ? 17.216 -2.959 -2.732 1.00 86.12 100 ILE A O 1
ATOM 768 N N . MET A 1 101 ? 17.245 -2.892 -0.495 1.00 88.19 101 MET A N 1
ATOM 769 C CA . MET A 1 101 ? 17.839 -1.550 -0.422 1.00 88.19 101 MET A CA 1
ATOM 770 C C . MET A 1 101 ? 19.202 -1.507 -1.117 1.00 88.19 101 MET A C 1
ATOM 772 O O . MET A 1 101 ? 19.493 -0.573 -1.861 1.00 88.19 101 MET A O 1
ATOM 776 N N . ARG A 1 102 ? 20.025 -2.544 -0.917 1.00 89.12 102 ARG A N 1
ATOM 777 C CA . ARG A 1 102 ? 21.297 -2.684 -1.629 1.00 89.12 102 ARG A CA 1
ATOM 778 C C . ARG A 1 102 ? 21.090 -2.847 -3.136 1.00 89.12 102 ARG A C 1
ATOM 780 O O . ARG A 1 102 ? 21.767 -2.170 -3.899 1.00 89.12 102 ARG A O 1
ATOM 787 N N . ALA A 1 103 ? 20.157 -3.700 -3.556 1.00 87.69 103 ALA A N 1
ATOM 788 C CA . ALA A 1 103 ? 19.851 -3.897 -4.973 1.00 87.69 103 ALA A CA 1
ATOM 789 C C . ALA A 1 103 ? 19.354 -2.602 -5.647 1.00 87.69 103 ALA A C 1
ATOM 791 O O . ALA A 1 103 ? 19.767 -2.299 -6.761 1.00 87.69 103 ALA A O 1
ATOM 792 N N . ALA A 1 104 ? 18.529 -1.805 -4.960 1.00 87.12 104 ALA A N 1
ATOM 793 C CA . ALA A 1 104 ? 18.112 -0.481 -5.422 1.00 87.12 104 ALA A CA 1
ATOM 794 C C . ALA A 1 104 ? 19.317 0.466 -5.578 1.00 87.12 104 ALA A C 1
ATOM 796 O O . ALA A 1 104 ? 19.475 1.108 -6.612 1.00 87.12 104 ALA A O 1
ATOM 797 N N . LEU A 1 105 ? 20.234 0.488 -4.606 1.00 87.00 105 LEU A N 1
ATOM 798 C CA . LEU A 1 105 ? 21.458 1.288 -4.717 1.00 87.00 105 LEU A CA 1
ATOM 799 C C . LEU A 1 105 ? 22.346 0.855 -5.898 1.00 87.00 105 LEU A C 1
ATOM 801 O O . LEU A 1 105 ? 22.929 1.708 -6.559 1.00 87.00 105 LEU A O 1
ATOM 805 N N . GLU A 1 106 ? 22.447 -0.448 -6.167 1.00 88.00 106 GLU A N 1
ATOM 806 C CA . GLU A 1 106 ? 23.203 -1.000 -7.304 1.00 88.00 106 GLU A CA 1
ATOM 807 C C . GLU A 1 106 ? 22.537 -0.699 -8.660 1.00 88.00 106 GLU A C 1
ATOM 809 O O . GLU A 1 106 ? 23.229 -0.631 -9.673 1.00 88.00 106 GLU A O 1
ATOM 814 N N . LEU A 1 107 ? 21.218 -0.481 -8.676 1.00 85.44 107 LEU A N 1
ATOM 815 C CA . LEU A 1 107 ? 20.451 -0.087 -9.861 1.00 85.44 107 LEU A CA 1
ATOM 816 C C . LEU A 1 107 ? 20.611 1.376 -10.245 1.00 85.44 107 LEU A C 1
ATOM 818 O O . LEU A 1 107 ? 20.418 1.724 -11.408 1.00 85.44 107 LEU A O 1
ATOM 822 N N . SER A 1 108 ? 20.901 2.234 -9.272 1.00 82.94 108 SER A N 1
ATOM 823 C CA . SER A 1 108 ? 21.096 3.654 -9.531 1.00 82.94 108 SER A CA 1
ATOM 824 C C . SER A 1 108 ? 22.359 3.833 -10.370 1.00 82.94 108 SER A C 1
ATOM 826 O O . SER A 1 108 ? 23.476 3.644 -9.876 1.00 82.94 108 SER A O 1
ATOM 828 N N . SER A 1 109 ? 22.200 4.190 -11.646 1.00 71.75 109 SER A N 1
ATOM 829 C CA . SER A 1 109 ? 23.347 4.434 -12.515 1.00 71.75 109 SER A CA 1
ATOM 830 C C . SER A 1 109 ? 24.117 5.636 -11.972 1.00 71.75 109 SER A C 1
ATOM 832 O O . SER A 1 109 ? 23.562 6.727 -11.817 1.00 71.75 109 SER A O 1
ATOM 834 N N . ARG A 1 110 ? 25.407 5.460 -11.667 1.00 55.81 110 ARG A N 1
ATOM 835 C CA . ARG A 1 110 ? 26.297 6.587 -11.377 1.00 55.81 110 ARG A CA 1
ATOM 836 C C . ARG A 1 110 ? 26.515 7.354 -12.679 1.00 55.81 110 ARG A C 1
ATOM 838 O O . ARG A 1 110 ? 27.463 7.046 -13.390 1.00 55.81 110 ARG A O 1
ATOM 845 N N . THR A 1 111 ? 25.682 8.366 -12.924 1.00 49.12 111 THR A N 1
ATOM 846 C CA . THR A 1 111 ? 25.874 9.445 -13.916 1.00 49.12 111 THR A CA 1
ATOM 847 C C . THR A 1 111 ? 25.934 9.026 -15.395 1.00 49.12 111 THR A C 1
ATOM 849 O O . THR A 1 111 ? 26.777 8.232 -15.804 1.00 49.12 111 THR A O 1
ATOM 852 N N . ARG A 1 112 ? 25.107 9.675 -16.226 1.00 46.75 112 ARG A N 1
ATOM 853 C CA . ARG A 1 112 ? 25.648 10.261 -17.463 1.00 46.75 112 ARG A CA 1
ATOM 854 C C . ARG A 1 112 ? 26.502 11.472 -17.109 1.00 46.75 112 ARG A C 1
ATOM 856 O O . ARG A 1 112 ? 26.134 12.160 -16.129 1.00 46.75 112 ARG A O 1
#

InterPro domains:
  IPR011032 GroES-like superfamily [SSF50129] (1-85)
  IPR013149 Alcohol dehydrogenase-like, C-terminal [PF00107] (57-107)

pLDDT: mean 87.47, std 8.17, range [46.75, 96.0]

Radius of gyration: 19.67 Å; chains: 1; bounding box: 45×29×48 Å

Secondary structure (DSSP, 8-state):
--TTS--SEEETTEEE--STTT--SSSS----GGG-----TTS-HHHHGGGGTHHHHHHHTT------GGG-SS-HHHHHHHHTTS-BS-----S--HHHHHHHHHHB----

Sequence (112 aa):
MMNDKKSRFSVGGTPIYHFTGTSTFSQYTVVHDESVTKIDPKAHLEKVCLLGCGVPTAKDFGVTEFVNPKDHDKPTQQVLVDMTDGGVDYSFECIGNVSIMRAALELSSRTR

Foldseek 3Di:
DPPVPAAPDDDPNHGDDADPQFNPPDPDDDHDPVLDDDDDPPDDPVPCVCVSDDPVVCVVVVPDDDDDCVVDPDGVLVVQCVVVVHADCAFDDDPPDPVVVVSSVNRNHPDD